Protein AF-A0A2E3YNC5-F1 (afdb_monomer)

Foldseek 3Di:
DQPQAQPVDPQSGNDPPDDRDPDPVDDDPDPRDDDDPPPDDPCPVVVVVVVVVVVCVVCVVVPPPDPDDPDPDDDDDDDPVVVVVVVVVVVD

Sequence (92 aa):
MCLMYDVSEPNSCKEEDALEVTEKERANFCDYFKPNPKAYTPGFVESQDKALSELTALFSNSSETNKENVSLDESSDTPENDVLSRAEDLFK

Secondary structure (DSSP, 8-state):
-BTTB-TTSTTSB--TTPPP---TTSPP--TTB---TT-PPTTHHHHHHHHHHHHHHHHGGGSTT----------S---HHHHHHHHHHTT-

pLDDT: mean 78.28, std 16.42, range [34.12, 96.12]

Solvent-accessible surface area (backbone atoms only — not comparable to full-atom values): 6308 Å² total; per-residue (Å²): 77,56,74,48,60,36,85,90,36,96,81,35,40,72,52,94,82,64,76,82,86,84,60,83,90,54,88,76,90,55,88,57,57,42,84,54,92,78,68,74,61,89,63,52,66,60,53,48,54,49,52,51,53,53,51,45,68,71,52,60,76,72,60,82,81,69,93,70,84,85,69,95,74,94,75,87,89,79,76,65,68,59,60,54,55,59,54,57,63,73,78,109

Radius of gyration: 23.62 Å; Cα contacts (8 Å, |Δi|>4): 26; chains: 1; bounding box: 38×55×47 Å

Structure (mmCIF, N/CA/C/O backbone):
data_AF-A0A2E3YNC5-F1
#
_entry.id   AF-A0A2E3YNC5-F1
#
loop_
_atom_site.group_PDB
_atom_site.id
_atom_site.type_symbol
_atom_site.label_atom_id
_atom_site.label_alt_id
_atom_site.label_comp_id
_atom_site.label_asym_id
_atom_site.label_entity_id
_atom_site.label_seq_id
_atom_site.pdbx_PDB_ins_code
_atom_site.Cartn_x
_atom_site.Cartn_y
_atom_site.Cartn_z
_atom_site.occupancy
_atom_site.B_iso_or_equiv
_atom_site.auth_seq_id
_atom_site.auth_comp_id
_atom_site.auth_asym_id
_atom_site.auth_atom_id
_atom_site.pdbx_PDB_model_num
ATOM 1 N N . MET A 1 1 ? -2.893 -6.488 -4.818 1.00 79.19 1 MET A N 1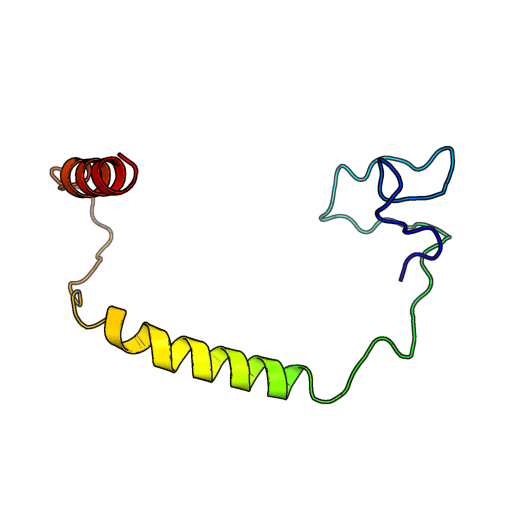
ATOM 2 C CA . MET A 1 1 ? -1.740 -5.576 -4.737 1.00 79.19 1 MET A CA 1
ATOM 3 C C . MET A 1 1 ? -1.036 -5.573 -6.086 1.00 79.19 1 MET A C 1
ATOM 5 O O . MET A 1 1 ? -1.035 -6.606 -6.748 1.00 79.19 1 MET A O 1
ATOM 9 N N . CYS A 1 2 ? -0.515 -4.427 -6.526 1.00 86.44 2 CYS A N 1
ATOM 10 C CA . CYS A 1 2 ? 0.238 -4.341 -7.780 1.00 86.44 2 CYS A CA 1
ATOM 11 C C . CYS A 1 2 ? 1.580 -5.077 -7.633 1.00 86.44 2 CYS A C 1
ATOM 13 O O . CYS A 1 2 ? 2.277 -4.870 -6.642 1.00 86.44 2 CYS A O 1
ATOM 15 N N . LEU A 1 3 ? 1.917 -5.953 -8.584 1.00 89.00 3 LEU A N 1
ATOM 16 C CA . LEU A 1 3 ? 3.169 -6.724 -8.561 1.00 89.00 3 LEU A CA 1
ATOM 17 C C . LEU A 1 3 ? 4.411 -5.870 -8.833 1.00 89.00 3 LEU A C 1
ATOM 19 O O . LEU A 1 3 ? 5.488 -6.197 -8.346 1.00 89.00 3 LEU A O 1
ATOM 23 N N . MET A 1 4 ? 4.248 -4.801 -9.611 1.00 91.75 4 MET A N 1
ATOM 24 C CA . MET A 1 4 ? 5.336 -3.921 -10.043 1.00 91.75 4 MET A CA 1
ATOM 25 C C . MET A 1 4 ? 5.527 -2.717 -9.113 1.00 91.75 4 MET A C 1
ATOM 27 O O . MET A 1 4 ? 6.362 -1.865 -9.392 1.00 91.75 4 MET A O 1
ATOM 31 N N . TYR A 1 5 ? 4.765 -2.637 -8.017 1.00 89.88 5 TYR A N 1
ATOM 32 C CA . TYR A 1 5 ? 4.858 -1.535 -7.064 1.00 89.88 5 TYR A CA 1
ATOM 33 C C . TYR A 1 5 ? 6.173 -1.589 -6.280 1.00 89.88 5 TYR A C 1
ATOM 35 O O . TYR A 1 5 ? 6.448 -2.575 -5.592 1.00 89.88 5 TYR A O 1
ATOM 43 N N . ASP A 1 6 ? 6.956 -0.517 -6.351 1.00 91.81 6 ASP A N 1
ATOM 44 C CA . ASP A 1 6 ? 8.170 -0.327 -5.555 1.00 91.81 6 ASP A CA 1
ATOM 45 C C . ASP A 1 6 ? 8.366 1.158 -5.254 1.00 91.81 6 ASP A C 1
ATOM 47 O O . ASP A 1 6 ? 8.564 1.951 -6.166 1.00 91.81 6 ASP A O 1
ATOM 51 N N . VAL A 1 7 ? 8.343 1.524 -3.971 1.00 91.31 7 VAL A N 1
ATOM 52 C CA . VAL A 1 7 ? 8.502 2.909 -3.487 1.00 91.31 7 VAL A CA 1
ATOM 53 C C . VAL A 1 7 ? 9.866 3.529 -3.800 1.00 91.31 7 VAL A C 1
ATOM 55 O O . VAL A 1 7 ? 10.031 4.737 -3.659 1.00 91.31 7 VAL A O 1
ATOM 58 N N . SER A 1 8 ? 10.848 2.713 -4.183 1.00 93.44 8 SER A N 1
ATOM 59 C CA . SER A 1 8 ? 12.193 3.165 -4.545 1.00 93.44 8 SER A CA 1
ATOM 60 C C . SER A 1 8 ? 12.250 3.741 -5.964 1.00 93.44 8 SER A C 1
ATOM 62 O O . SER A 1 8 ? 13.203 4.444 -6.290 1.00 93.44 8 SER A O 1
ATOM 64 N N . GLU A 1 9 ? 11.249 3.448 -6.801 1.00 91.06 9 GLU A N 1
ATOM 65 C CA . GLU A 1 9 ? 11.154 3.947 -8.175 1.00 91.06 9 GLU A CA 1
ATOM 66 C C . GLU A 1 9 ? 10.469 5.326 -8.222 1.00 91.06 9 GLU A C 1
ATOM 68 O O . GLU A 1 9 ? 9.529 5.560 -7.455 1.00 91.06 9 GLU A O 1
ATOM 73 N N . PRO A 1 10 ? 10.841 6.228 -9.157 1.00 85.25 10 PRO A N 1
ATOM 74 C CA . PRO A 1 10 ? 10.278 7.582 -9.239 1.00 85.25 10 PRO A CA 1
ATOM 75 C C . PRO A 1 10 ? 8.743 7.630 -9.305 1.00 85.25 10 PRO A C 1
ATOM 77 O O . PRO A 1 10 ? 8.122 8.459 -8.646 1.00 85.25 10 PRO A O 1
ATOM 80 N N . ASN A 1 11 ? 8.131 6.697 -10.043 1.00 84.62 11 ASN A N 1
ATOM 81 C CA . ASN A 1 11 ? 6.674 6.594 -10.204 1.00 84.62 11 ASN A CA 1
ATOM 82 C C . ASN A 1 11 ? 6.050 5.515 -9.307 1.00 84.62 11 ASN A C 1
ATOM 84 O O . ASN A 1 11 ? 4.909 5.103 -9.514 1.00 84.62 11 ASN A O 1
ATOM 88 N N . SER A 1 12 ? 6.808 5.012 -8.330 1.00 88.81 12 SER A N 1
ATOM 89 C CA . SER A 1 12 ? 6.430 3.866 -7.501 1.00 88.81 12 SER A CA 1
ATOM 90 C C . SER A 1 12 ? 6.066 2.600 -8.302 1.00 88.81 12 SER A C 1
ATOM 92 O O . SER A 1 12 ? 5.310 1.750 -7.826 1.00 88.81 12 SER A O 1
ATOM 94 N N . CYS A 1 13 ? 6.579 2.476 -9.530 1.00 90.56 13 CYS A N 1
ATOM 95 C CA . CYS A 1 13 ? 6.321 1.371 -10.448 1.00 90.56 13 CYS A CA 1
ATOM 96 C C . CYS A 1 13 ? 7.606 0.989 -11.190 1.00 90.56 13 CYS A C 1
ATOM 98 O O . CYS A 1 13 ? 8.304 1.863 -11.695 1.00 90.56 13 CYS A O 1
ATOM 100 N N . LYS A 1 14 ? 7.888 -0.314 -11.274 1.00 92.69 14 LYS A N 1
ATOM 101 C CA . LYS A 1 14 ? 9.046 -0.899 -11.978 1.00 92.69 14 LYS A CA 1
ATOM 102 C C . LYS A 1 14 ? 8.845 -1.110 -13.479 1.00 92.69 14 LYS A C 1
ATOM 104 O O . LYS A 1 14 ? 9.731 -1.633 -14.146 1.00 92.69 14 LYS A O 1
ATOM 109 N N . GLU A 1 15 ? 7.661 -0.814 -13.993 1.00 89.81 15 GLU A N 1
ATOM 110 C CA . GLU A 1 15 ? 7.376 -0.889 -15.425 1.00 89.81 15 GLU A CA 1
ATOM 111 C C . GLU A 1 15 ? 8.047 0.295 -16.143 1.00 89.81 15 GLU A C 1
ATOM 113 O O . GLU A 1 15 ? 7.900 1.438 -15.714 1.00 89.81 15 GLU A O 1
ATOM 118 N N . GLU A 1 16 ? 8.815 0.015 -17.203 1.00 87.81 16 GLU A N 1
ATOM 119 C CA . GLU A 1 16 ? 9.673 1.010 -17.872 1.00 87.81 16 GLU A CA 1
ATOM 120 C C . GLU A 1 16 ? 8.875 2.174 -18.479 1.00 87.81 16 GLU A C 1
ATOM 122 O O . GLU A 1 16 ? 9.327 3.319 -18.461 1.00 87.81 16 GLU A O 1
ATOM 127 N N . ASP A 1 17 ? 7.679 1.889 -18.987 1.00 87.25 17 ASP A N 1
ATOM 128 C CA . ASP A 1 17 ? 6.748 2.823 -19.615 1.00 87.25 17 ASP A CA 1
ATOM 129 C C . ASP A 1 17 ? 5.450 2.989 -18.806 1.00 87.25 17 ASP A C 1
ATOM 131 O O . ASP A 1 17 ? 4.387 3.279 -19.360 1.00 87.25 17 ASP A O 1
ATOM 135 N N . ALA A 1 18 ? 5.539 2.848 -17.476 1.00 87.00 18 ALA A N 1
ATOM 136 C CA . ALA A 1 18 ? 4.405 3.041 -16.580 1.00 87.00 18 ALA A CA 1
ATOM 137 C C . ALA A 1 18 ? 3.771 4.425 -16.785 1.00 87.00 18 ALA A C 1
ATOM 139 O O . ALA A 1 18 ? 4.401 5.462 -16.555 1.00 87.00 18 ALA A O 1
ATOM 140 N N . LEU A 1 19 ? 2.494 4.439 -17.169 1.00 83.19 19 LEU A N 1
ATOM 141 C CA . LEU A 1 19 ? 1.725 5.674 -17.264 1.00 83.19 19 LEU A CA 1
ATOM 142 C C . LEU A 1 19 ? 1.559 6.303 -15.878 1.00 83.19 19 LEU A C 1
ATOM 144 O O . LEU A 1 19 ? 1.243 5.628 -14.896 1.00 83.19 19 LEU A O 1
ATOM 148 N N . GLU A 1 20 ? 1.724 7.621 -15.810 1.00 83.50 20 GLU A N 1
ATOM 149 C CA . GLU A 1 20 ? 1.469 8.370 -14.587 1.00 83.50 20 GLU A CA 1
ATOM 150 C C . GLU A 1 20 ? -0.029 8.358 -14.243 1.00 83.50 20 GLU A C 1
ATOM 152 O O . GLU A 1 20 ? -0.891 8.642 -15.080 1.00 83.50 20 GLU A O 1
ATOM 157 N N . VAL A 1 21 ? -0.350 8.053 -12.983 1.00 82.19 21 VAL A N 1
ATOM 158 C CA . VAL A 1 21 ? -1.731 8.065 -12.487 1.00 82.19 21 VAL A CA 1
ATOM 159 C C . VAL A 1 21 ? -2.127 9.492 -12.111 1.00 82.19 21 VAL A C 1
ATOM 161 O O . VAL A 1 21 ? -1.944 9.928 -10.974 1.00 82.19 21 VAL A O 1
ATOM 164 N N . THR A 1 22 ? -2.712 10.214 -13.062 1.00 86.38 22 THR A N 1
ATOM 165 C CA . THR A 1 22 ? -3.234 11.575 -12.849 1.00 86.38 22 THR A CA 1
ATOM 166 C C . THR A 1 22 ? -4.612 11.587 -12.181 1.00 86.38 22 THR A C 1
ATOM 168 O O . THR A 1 22 ? -4.956 12.517 -11.459 1.00 86.38 22 THR A O 1
ATOM 171 N N . GLU A 1 23 ? -5.401 10.533 -12.387 1.00 87.62 23 GLU A N 1
ATOM 172 C CA . GLU A 1 23 ? -6.836 10.499 -12.088 1.00 87.62 23 GLU A CA 1
ATOM 173 C C . GLU A 1 23 ? -7.151 9.368 -11.110 1.00 87.62 23 GLU A C 1
ATOM 175 O O . GLU A 1 23 ? -7.517 8.259 -11.498 1.00 87.62 23 GLU A O 1
ATOM 180 N N . LYS A 1 24 ? -6.970 9.653 -9.816 1.00 83.56 24 LYS A N 1
ATOM 181 C CA . LYS A 1 24 ? -7.003 8.654 -8.731 1.00 83.56 24 LYS A CA 1
ATOM 182 C C . LYS A 1 24 ? -8.397 8.111 -8.410 1.00 83.56 24 LYS A C 1
ATOM 184 O O . LYS A 1 24 ? -8.504 7.022 -7.858 1.00 83.56 24 LYS A O 1
ATOM 189 N N . GLU A 1 25 ? -9.444 8.844 -8.783 1.00 88.56 25 GLU A N 1
ATOM 190 C CA . GLU A 1 25 ? -10.842 8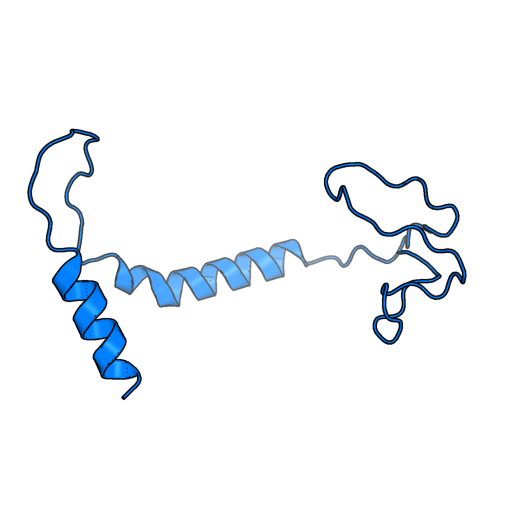.440 -8.578 1.00 88.56 25 GLU A CA 1
ATOM 191 C C . GLU A 1 25 ? -11.312 7.399 -9.606 1.00 88.56 25 GLU A C 1
ATOM 193 O O . GLU A 1 25 ? -12.322 6.721 -9.409 1.00 88.56 25 GLU A O 1
ATOM 198 N N . ARG A 1 26 ? -10.589 7.255 -10.726 1.00 82.56 26 ARG A N 1
ATOM 199 C CA . ARG A 1 26 ? -10.908 6.271 -11.763 1.00 82.56 26 ARG A CA 1
ATOM 200 C C . ARG A 1 26 ? -10.109 4.993 -11.553 1.00 82.56 26 ARG A C 1
ATOM 202 O O . ARG A 1 26 ? -8.914 5.013 -11.275 1.00 82.56 26 ARG A O 1
ATOM 209 N N . ALA A 1 27 ? -10.784 3.858 -11.730 1.00 79.25 27 ALA A N 1
ATOM 210 C CA . ALA A 1 27 ? -10.129 2.559 -11.693 1.00 79.25 27 ALA A CA 1
ATOM 211 C C . ALA A 1 27 ? -9.144 2.430 -12.866 1.00 79.25 27 ALA A C 1
ATOM 213 O O . ALA A 1 27 ? -9.532 2.558 -14.027 1.00 79.25 27 ALA A O 1
ATOM 214 N N . ASN A 1 28 ? -7.881 2.138 -12.557 1.00 73.44 28 ASN A N 1
ATOM 215 C CA . ASN A 1 28 ? -6.870 1.801 -13.555 1.00 73.44 28 ASN A CA 1
ATOM 216 C C . ASN A 1 28 ? -6.897 0.289 -13.817 1.00 73.44 28 ASN A C 1
ATOM 218 O O . ASN A 1 28 ? -6.729 -0.505 -12.889 1.00 73.44 28 ASN A O 1
ATOM 222 N N . PHE A 1 29 ? -7.081 -0.122 -15.074 1.00 76.88 29 PHE A N 1
ATOM 223 C CA . PHE A 1 29 ? -7.045 -1.531 -15.491 1.00 76.88 29 PHE A CA 1
ATOM 224 C C . PHE A 1 29 ? -5.612 -1.982 -15.793 1.00 76.88 29 PHE A C 1
ATOM 226 O O . PHE A 1 29 ? -5.287 -2.366 -16.909 1.00 76.88 29 PHE A O 1
ATOM 233 N N . CYS A 1 30 ? -4.734 -1.888 -14.797 1.00 83.56 30 CYS A N 1
ATOM 234 C CA . CYS A 1 30 ? -3.361 -2.365 -14.921 1.00 83.56 30 CYS A CA 1
ATOM 235 C C . CYS A 1 30 ? -3.326 -3.904 -14.889 1.00 83.56 30 CYS A C 1
ATOM 237 O O . CYS A 1 30 ? -3.765 -4.510 -13.907 1.00 83.56 30 CYS A O 1
ATOM 239 N N . ASP A 1 31 ? -2.739 -4.531 -15.910 1.00 86.50 31 ASP A N 1
ATOM 240 C CA . ASP A 1 31 ? -2.621 -5.996 -16.022 1.00 86.50 31 ASP A CA 1
ATOM 241 C C . ASP A 1 31 ? -1.768 -6.624 -14.905 1.00 86.50 31 ASP A C 1
ATOM 243 O O . ASP A 1 31 ? -1.910 -7.803 -14.563 1.00 86.50 31 ASP A O 1
ATOM 24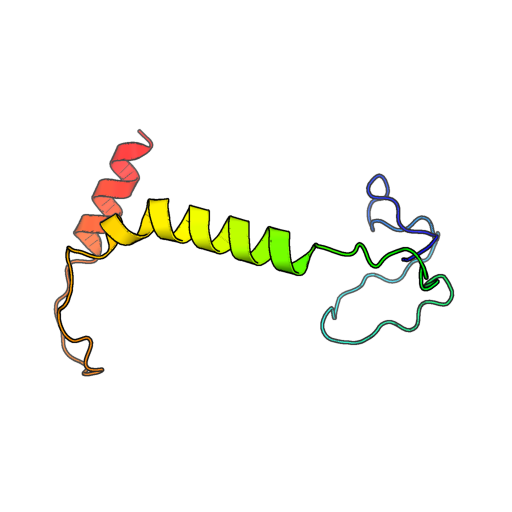7 N N . TYR A 1 32 ? -0.900 -5.828 -14.277 1.00 87.38 32 TYR A N 1
ATOM 248 C CA . TYR A 1 32 ? -0.063 -6.254 -13.156 1.00 87.38 32 TYR A CA 1
ATOM 249 C C . TYR A 1 32 ? -0.780 -6.201 -11.800 1.00 87.38 32 TYR A C 1
ATOM 251 O O . TYR A 1 32 ? -0.211 -6.620 -10.780 1.00 87.38 32 TYR A O 1
ATOM 259 N N . PHE A 1 33 ? -2.023 -5.715 -11.745 1.00 87.62 33 PHE A N 1
ATOM 260 C CA . PHE A 1 33 ? -2.812 -5.767 -10.523 1.00 87.62 33 PHE A CA 1
ATOM 261 C C . PHE A 1 33 ? -3.261 -7.203 -10.237 1.00 87.62 33 PHE A C 1
ATOM 263 O O . PHE A 1 33 ? -4.109 -7.766 -10.927 1.00 87.62 33 PHE A O 1
ATOM 270 N N . LYS A 1 34 ? -2.735 -7.798 -9.158 1.00 87.12 34 LYS A N 1
ATOM 271 C CA . LYS A 1 34 ? -3.167 -9.124 -8.696 1.00 87.12 34 LYS A CA 1
ATOM 272 C C . LYS A 1 34 ? -3.800 -9.042 -7.310 1.00 87.12 34 LYS A C 1
ATOM 274 O O . LYS A 1 34 ? -3.110 -8.680 -6.350 1.00 87.12 34 LYS A O 1
ATOM 279 N N . PRO A 1 35 ? -5.098 -9.361 -7.149 1.00 86.00 35 PRO A N 1
ATOM 280 C CA . PRO A 1 35 ? -5.725 -9.432 -5.834 1.00 86.00 35 PRO A CA 1
ATOM 281 C C . PRO A 1 35 ? -4.936 -10.373 -4.923 1.00 86.00 35 PRO A C 1
ATOM 283 O O . PRO A 1 35 ? -4.588 -11.483 -5.321 1.00 86.00 35 PRO A O 1
ATOM 286 N N . ASN A 1 36 ? -4.631 -9.927 -3.705 1.00 85.50 36 ASN A N 1
ATOM 287 C CA . ASN A 1 36 ? -4.013 -10.797 -2.714 1.00 85.50 36 ASN A CA 1
ATOM 288 C C . ASN A 1 36 ? -5.140 -11.387 -1.851 1.00 85.50 36 ASN A C 1
ATOM 290 O O . ASN A 1 36 ? -5.738 -10.640 -1.076 1.00 85.50 36 ASN A O 1
ATOM 294 N N . PRO A 1 37 ? -5.434 -12.698 -1.947 1.00 85.62 37 PRO A N 1
ATOM 295 C CA . PRO A 1 37 ? -6.522 -13.315 -1.188 1.00 85.62 37 PRO A CA 1
ATOM 296 C C . PRO A 1 37 ? -6.265 -13.323 0.326 1.00 85.62 37 PRO A C 1
ATOM 298 O O . PRO A 1 37 ? -7.190 -13.520 1.104 1.00 85.62 37 PRO A O 1
ATOM 301 N N . LYS A 1 38 ? -5.018 -13.092 0.753 1.00 87.19 38 LYS A N 1
ATOM 302 C CA . LYS A 1 38 ? -4.609 -12.993 2.159 1.00 87.19 38 LYS A CA 1
ATOM 303 C C . LYS A 1 38 ? -4.448 -11.543 2.632 1.00 87.19 38 LYS A C 1
ATOM 305 O O . LYS A 1 38 ? -3.877 -11.322 3.691 1.00 87.19 38 LYS A O 1
ATOM 310 N N . ALA A 1 39 ? -4.890 -10.556 1.846 1.00 84.75 39 ALA A N 1
ATOM 311 C CA . ALA A 1 39 ? -4.805 -9.149 2.242 1.00 84.75 39 ALA A CA 1
ATOM 312 C C . ALA A 1 39 ? -5.740 -8.805 3.408 1.00 84.75 39 ALA A C 1
ATOM 314 O O . ALA A 1 39 ? -5.455 -7.883 4.162 1.00 84.75 39 ALA A O 1
ATOM 315 N N . TYR A 1 40 ? -6.850 -9.534 3.550 1.00 86.00 40 TYR A N 1
ATOM 316 C CA . TYR A 1 40 ? -7.762 -9.342 4.667 1.00 86.00 40 TYR A CA 1
ATOM 317 C C . TYR A 1 40 ? -7.178 -9.947 5.945 1.00 86.00 40 TYR A C 1
ATOM 319 O O . TYR A 1 40 ? -6.963 -11.159 6.025 1.00 86.00 40 TYR A O 1
ATOM 327 N N . THR A 1 41 ? -6.958 -9.103 6.949 1.00 84.75 41 THR A N 1
ATOM 328 C CA . THR A 1 41 ? -6.615 -9.516 8.308 1.00 84.75 41 THR A CA 1
ATOM 329 C C .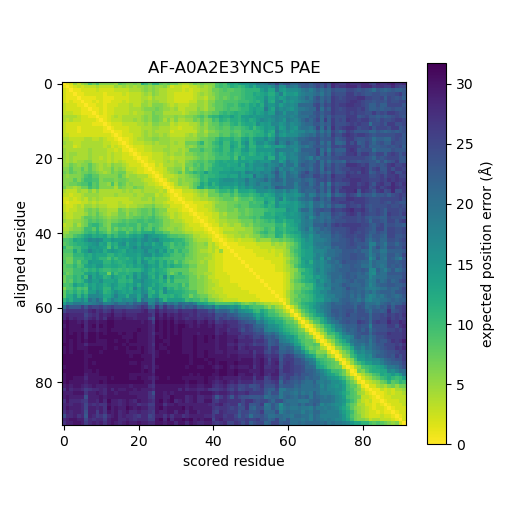 THR A 1 41 ? -7.857 -9.416 9.200 1.00 84.75 41 THR A C 1
ATOM 331 O O . THR A 1 41 ? -8.461 -8.343 9.302 1.00 84.75 41 THR A O 1
ATOM 334 N N . PRO A 1 42 ? -8.279 -10.513 9.856 1.00 85.69 42 PRO A N 1
ATOM 335 C CA . PRO A 1 42 ? -9.362 -10.438 10.831 1.00 85.69 42 PRO A CA 1
ATOM 336 C C . PRO A 1 42 ? -8.956 -9.532 12.005 1.00 85.69 42 PRO A C 1
ATOM 338 O O . PRO A 1 42 ? -7.772 -9.416 12.321 1.00 85.69 42 PRO A O 1
ATOM 341 N N . GLY A 1 43 ? -9.931 -8.878 12.639 1.00 87.75 43 GLY A N 1
ATOM 342 C CA . GLY A 1 43 ? -9.694 -7.980 13.779 1.00 87.75 43 GLY A CA 1
ATOM 343 C C . GLY A 1 43 ? -9.269 -6.551 13.411 1.00 87.75 43 GLY A C 1
ATOM 344 O O . GLY A 1 43 ? -9.117 -5.720 14.302 1.00 87.75 43 GLY A O 1
ATOM 345 N N . PHE A 1 44 ? -9.127 -6.216 12.120 1.00 88.31 44 PHE A N 1
ATOM 346 C CA . PHE A 1 44 ? -8.854 -4.833 11.698 1.00 88.31 44 PHE A CA 1
ATOM 347 C C . PHE A 1 44 ? -9.924 -3.856 12.211 1.00 88.31 44 PHE A C 1
ATOM 349 O O . PHE A 1 44 ? -9.581 -2.821 12.775 1.00 88.31 44 PHE A O 1
ATOM 356 N N . VAL A 1 45 ? -11.206 -4.218 12.089 1.0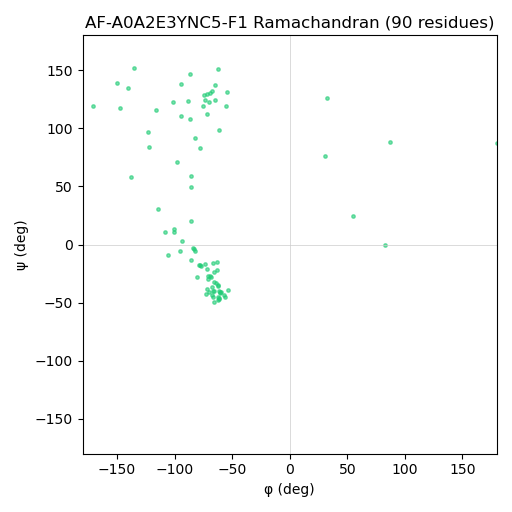0 87.38 45 VAL A N 1
ATOM 357 C CA . VAL A 1 45 ? -12.331 -3.393 12.567 1.00 87.38 45 VAL A CA 1
ATOM 358 C C . VAL A 1 45 ? -12.263 -3.197 14.083 1.00 87.38 45 VAL A C 1
ATOM 360 O O . VAL A 1 45 ? -12.327 -2.074 14.557 1.00 87.38 45 VAL A O 1
ATOM 363 N N . GLU A 1 46 ? -12.003 -4.259 14.846 1.00 92.62 46 GLU A N 1
ATOM 364 C CA . GLU A 1 46 ? -11.850 -4.175 16.307 1.00 92.62 46 GLU A CA 1
ATOM 365 C C . GLU A 1 46 ? -10.669 -3.273 16.706 1.00 92.62 46 GLU A C 1
ATOM 367 O O . GLU A 1 46 ? -10.763 -2.484 17.646 1.00 92.62 46 GLU A O 1
ATOM 372 N N . SER A 1 47 ? -9.551 -3.354 15.972 1.00 91.25 47 SER A N 1
ATOM 373 C CA . SER A 1 47 ? -8.391 -2.484 16.192 1.00 91.25 47 SER A CA 1
ATOM 374 C C . SER A 1 47 ? -8.680 -1.022 15.844 1.00 91.25 47 SER A C 1
ATOM 376 O O . SER A 1 47 ? -8.217 -0.126 16.550 1.00 91.25 47 SER A O 1
ATOM 378 N N . GLN A 1 48 ? -9.480 -0.783 14.801 1.00 93.25 48 GLN A N 1
ATOM 379 C CA . GLN A 1 48 ? -9.940 0.541 14.402 1.00 93.25 48 GLN A CA 1
ATOM 380 C C . GLN A 1 48 ? -10.860 1.137 15.471 1.00 93.25 48 GLN A C 1
ATOM 382 O O . GLN A 1 48 ? -10.620 2.259 15.911 1.00 93.25 48 GLN A O 1
ATOM 387 N N . ASP A 1 49 ? -11.857 0.383 15.933 1.00 94.88 49 ASP A N 1
ATOM 388 C CA . ASP A 1 49 ? -12.801 0.821 16.965 1.00 94.88 49 ASP A CA 1
ATOM 389 C C . ASP A 1 49 ? -12.077 1.159 18.273 1.00 94.88 49 ASP A C 1
ATOM 391 O O . ASP A 1 49 ? -12.351 2.183 18.905 1.00 94.88 49 ASP A O 1
ATOM 395 N N . LYS A 1 50 ? -11.088 0.341 18.652 1.00 96.12 50 LYS A N 1
ATOM 396 C CA . LYS A 1 50 ? -10.238 0.606 19.815 1.00 96.12 50 LYS A CA 1
ATOM 397 C C . LYS A 1 50 ? -9.431 1.896 19.649 1.00 96.12 50 LYS A C 1
ATOM 399 O O . LYS A 1 50 ? -9.436 2.726 20.555 1.00 96.12 50 LYS A O 1
ATOM 404 N N . ALA A 1 51 ? -8.775 2.082 18.503 1.00 95.69 51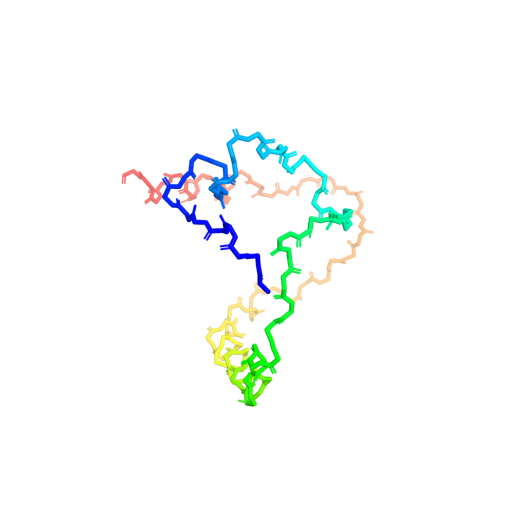 ALA A N 1
ATOM 405 C CA . ALA A 1 51 ? -8.003 3.292 18.224 1.00 95.69 51 ALA A CA 1
ATOM 406 C C . ALA A 1 51 ? -8.888 4.548 18.248 1.00 95.69 51 ALA A C 1
ATOM 408 O O . ALA A 1 51 ? -8.507 5.560 18.833 1.00 95.69 51 ALA A O 1
ATOM 409 N N . LEU A 1 52 ? -10.095 4.473 17.677 1.00 95.38 52 LEU A N 1
ATOM 410 C CA . LEU A 1 52 ? -11.071 5.560 17.732 1.00 95.38 52 LEU A CA 1
ATOM 411 C C . LEU A 1 52 ? -11.477 5.872 19.175 1.00 95.38 52 LEU A C 1
ATOM 413 O O . LEU A 1 52 ? -11.436 7.034 19.569 1.00 95.38 52 LEU A O 1
ATOM 417 N N . SER A 1 53 ? -11.789 4.857 19.985 1.00 96.00 53 SER A N 1
ATOM 418 C CA . SER A 1 53 ? -12.127 5.045 21.401 1.00 96.00 53 SER A CA 1
ATOM 419 C C . SER A 1 53 ? -10.995 5.707 22.195 1.00 96.00 53 SER A C 1
ATOM 421 O O . SER A 1 53 ? -11.265 6.557 23.044 1.00 96.00 53 SER A O 1
ATOM 423 N N . GLU A 1 54 ? -9.743 5.319 21.953 1.00 95.81 54 GLU A N 1
ATOM 424 C CA . GLU A 1 54 ? -8.572 5.901 22.620 1.00 95.81 54 GLU A CA 1
ATOM 425 C C . GLU A 1 54 ? -8.376 7.369 22.221 1.00 95.81 54 GLU A C 1
ATOM 427 O O . GLU A 1 54 ? -8.194 8.224 23.088 1.00 95.81 54 GLU A O 1
ATOM 432 N N . LEU A 1 55 ? -8.491 7.687 20.928 1.00 95.06 55 LEU A N 1
ATOM 433 C CA . LEU A 1 55 ? -8.429 9.065 20.439 1.00 95.06 55 LEU A CA 1
ATOM 434 C C . LEU A 1 55 ? -9.562 9.908 21.032 1.00 95.06 55 LEU A C 1
ATOM 436 O O . LEU A 1 55 ? -9.317 10.995 21.554 1.00 95.06 55 LEU A O 1
ATOM 440 N N . THR A 1 56 ? -10.794 9.401 21.032 1.00 95.25 56 THR A N 1
ATOM 441 C CA . THR A 1 56 ? -11.926 10.087 21.659 1.00 95.25 56 THR A CA 1
ATOM 442 C C . THR A 1 56 ? -11.646 10.369 23.134 1.00 95.25 56 THR A C 1
ATOM 444 O O . THR A 1 56 ? -11.887 11.489 23.575 1.00 95.25 56 THR A O 1
ATOM 447 N N . ALA A 1 57 ? -11.080 9.431 23.896 1.00 94.25 57 ALA A N 1
ATOM 448 C CA . ALA A 1 57 ? -10.749 9.661 25.304 1.00 94.25 57 ALA A CA 1
ATOM 449 C C . ALA A 1 57 ? -9.708 10.781 25.510 1.00 94.25 57 ALA A C 1
ATOM 451 O O . ALA A 1 57 ? -9.813 11.543 26.470 1.00 94.25 57 ALA A O 1
ATOM 452 N N . LEU A 1 58 ? -8.736 10.913 24.603 1.00 93.38 58 LEU A N 1
ATOM 453 C CA . LEU A 1 58 ? -7.722 11.971 24.657 1.00 93.38 58 LEU A CA 1
ATOM 454 C C . LEU A 1 58 ? -8.291 13.352 24.306 1.00 93.38 58 LEU A C 1
ATOM 456 O O . LEU A 1 58 ? -7.910 14.344 24.925 1.00 93.38 58 LEU A O 1
ATOM 460 N N . PHE A 1 59 ? -9.209 13.416 23.338 1.00 92.88 59 PHE A N 1
ATOM 461 C CA . PHE A 1 59 ? -9.676 14.680 22.754 1.00 92.88 59 PHE A CA 1
ATOM 462 C C . PHE A 1 59 ? -11.083 15.117 23.200 1.00 92.88 59 PHE A C 1
ATOM 464 O O . PHE A 1 59 ? -11.475 16.255 22.948 1.00 92.88 59 PHE A O 1
ATOM 471 N N . SER A 1 60 ? -11.845 14.282 23.916 1.00 78.75 60 SER A N 1
ATOM 472 C CA . SER A 1 60 ? -13.189 14.657 24.406 1.00 78.75 60 SER A CA 1
ATOM 473 C C . SER A 1 60 ? -13.163 15.775 25.450 1.00 78.75 60 SER A C 1
ATOM 475 O O . SER A 1 60 ? -14.130 16.520 25.570 1.00 78.75 60 SER A O 1
ATOM 477 N N . ASN A 1 61 ? -12.045 15.960 26.155 1.00 65.38 61 ASN A N 1
ATOM 478 C CA . ASN A 1 61 ? -11.885 17.059 27.112 1.00 65.38 61 ASN A CA 1
ATOM 479 C C . ASN A 1 61 ? -11.486 18.390 26.448 1.00 65.38 61 ASN A C 1
ATOM 481 O O . ASN A 1 61 ? -11.433 19.414 27.123 1.00 65.38 61 ASN A O 1
ATOM 485 N N . SER A 1 62 ? -11.221 18.402 25.138 1.00 60.38 62 SER A N 1
ATOM 486 C CA . SER A 1 62 ? -10.901 19.618 24.375 1.00 60.38 62 SER A CA 1
ATOM 487 C C . SER A 1 62 ? -12.155 20.359 23.885 1.00 60.38 62 SER A C 1
ATOM 489 O O . SER A 1 62 ? -12.062 21.504 23.455 1.00 60.38 62 SER A O 1
ATOM 491 N N . SER A 1 63 ? -13.328 19.715 23.947 1.00 57.00 63 SER A N 1
ATOM 492 C CA . SER A 1 63 ? -14.608 20.231 23.435 1.00 57.00 63 SER A CA 1
ATOM 493 C C . SER A 1 63 ? -15.477 20.927 24.496 1.00 57.00 63 SER A C 1
ATOM 495 O O . SER A 1 63 ? -16.518 21.489 24.154 1.00 57.00 63 SER A O 1
ATOM 497 N N . GLU A 1 64 ? -15.093 20.920 25.773 1.00 53.97 64 GLU A N 1
ATOM 498 C CA . GLU A 1 64 ? -15.897 21.508 26.862 1.00 53.97 64 GLU A CA 1
ATOM 499 C C . GLU A 1 64 ? -15.659 23.025 27.053 1.00 53.97 64 GLU A C 1
ATOM 501 O O . GL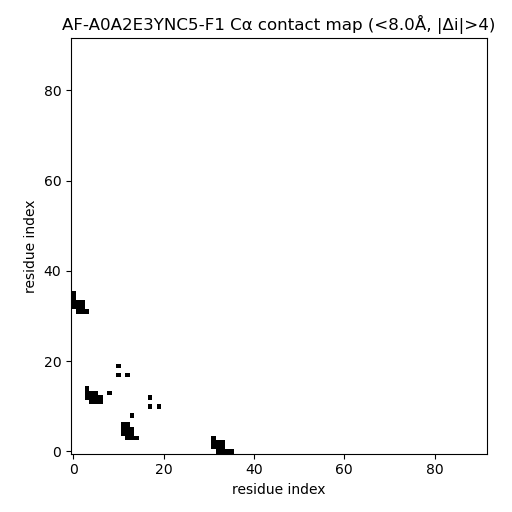U A 1 64 ? -16.015 23.597 28.079 1.00 53.97 64 GLU A O 1
ATOM 506 N N . THR A 1 65 ? -15.136 23.714 26.033 1.00 50.66 65 THR A N 1
ATOM 507 C CA . THR A 1 65 ? -15.136 25.187 25.935 1.00 50.66 65 THR A CA 1
ATOM 508 C C . THR A 1 65 ? -15.478 25.660 24.519 1.00 50.66 65 THR A C 1
ATOM 510 O O . THR A 1 65 ? -14.677 26.334 23.888 1.00 50.66 65 THR A O 1
ATOM 513 N N . ASN A 1 66 ? -16.644 25.273 23.987 1.00 55.00 66 ASN A N 1
ATOM 514 C CA . ASN A 1 66 ? -17.534 26.165 23.217 1.00 55.00 66 ASN A CA 1
ATOM 515 C C . ASN A 1 66 ? -18.786 25.402 22.749 1.00 55.00 66 ASN A C 1
ATOM 517 O O . ASN A 1 66 ? -18.835 24.847 21.654 1.00 55.00 66 ASN A O 1
ATOM 521 N N . LYS A 1 67 ? -19.822 25.371 23.593 1.00 48.94 67 LYS A N 1
ATOM 522 C CA . LYS A 1 67 ? -21.198 25.092 23.161 1.00 48.94 67 LYS A CA 1
ATOM 523 C C . LYS A 1 67 ? -21.920 26.427 22.993 1.00 48.94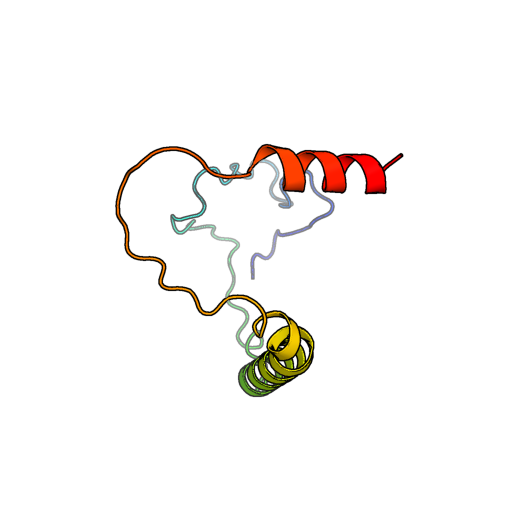 67 LYS A C 1
ATOM 525 O O . LYS A 1 67 ? -22.794 26.757 23.784 1.00 48.94 67 LYS A O 1
ATOM 530 N N . GLU A 1 68 ? -21.552 27.182 21.967 1.00 42.88 68 GLU A N 1
ATOM 531 C CA . GLU A 1 68 ? -22.395 28.254 21.443 1.00 42.88 68 GLU A CA 1
ATOM 532 C C . GLU A 1 68 ? -22.658 27.989 19.958 1.00 42.88 68 GLU A C 1
ATOM 534 O O . GLU A 1 68 ? -21.832 28.226 19.087 1.00 42.88 68 GLU A O 1
ATOM 539 N N . ASN A 1 69 ? -23.817 27.380 19.708 1.00 48.28 69 ASN A N 1
ATOM 540 C CA . ASN A 1 69 ? -24.763 27.724 18.648 1.00 48.28 69 ASN A CA 1
ATOM 541 C C . ASN A 1 69 ? -24.153 28.328 17.368 1.00 48.28 69 ASN A C 1
ATOM 543 O O . ASN A 1 69 ? -24.333 29.514 17.102 1.00 48.28 69 ASN A O 1
ATOM 547 N N . VAL A 1 70 ? -23.530 27.515 16.513 1.00 47.38 70 VAL A N 1
ATOM 548 C CA . VAL A 1 70 ? -23.249 27.951 15.137 1.00 47.38 70 VAL A CA 1
ATOM 549 C C . VAL A 1 70 ? -24.542 27.830 14.331 1.00 47.38 70 VAL A C 1
ATOM 551 O O . VAL A 1 70 ? -24.810 26.826 13.672 1.00 47.38 70 VAL A O 1
ATOM 554 N N . SER A 1 71 ? -25.384 28.856 14.451 1.00 41.94 71 SER A N 1
ATOM 555 C CA . SER A 1 71 ? -26.325 29.192 13.388 1.00 41.94 71 SER A CA 1
ATOM 556 C C . SER A 1 71 ? -25.520 29.797 12.246 1.00 41.94 71 SER A C 1
ATOM 558 O O . SER A 1 71 ? -24.704 30.689 12.461 1.00 41.94 71 SER A O 1
ATOM 560 N N . LEU A 1 72 ? -25.742 29.274 11.044 1.00 55.16 72 LEU A N 1
ATOM 561 C CA . LEU A 1 72 ? -25.369 29.940 9.806 1.00 55.16 72 LEU A CA 1
ATOM 562 C C . LEU A 1 72 ? -26.152 31.251 9.745 1.00 55.16 72 LEU A C 1
ATOM 564 O O . LEU A 1 72 ? -27.326 31.222 9.391 1.00 55.16 72 LEU A O 1
ATOM 568 N N . ASP A 1 73 ? -25.532 32.366 10.116 1.00 34.12 73 ASP A N 1
ATOM 569 C CA . ASP A 1 73 ? -25.997 33.672 9.670 1.00 34.12 73 ASP A CA 1
ATOM 570 C C . ASP A 1 73 ? -24.833 34.661 9.570 1.00 34.12 73 ASP A C 1
ATOM 572 O O . ASP A 1 73 ? -23.881 34.670 10.352 1.00 34.12 73 ASP A O 1
ATOM 576 N N . GLU A 1 74 ? -24.907 35.422 8.500 1.00 52.06 74 GLU A N 1
ATOM 577 C CA . GLU A 1 74 ? -23.909 36.288 7.918 1.00 52.06 74 GLU A CA 1
ATOM 578 C C . GLU A 1 74 ? -23.978 37.658 8.593 1.00 52.06 74 GLU A C 1
ATOM 580 O O . GLU A 1 74 ? -24.899 38.421 8.330 1.00 52.06 74 GLU A O 1
ATOM 585 N N . SER A 1 75 ? -22.998 38.012 9.430 1.00 41.97 75 SER A N 1
ATOM 586 C CA . SER A 1 75 ? -22.685 39.420 9.714 1.00 41.97 75 SER A CA 1
ATOM 587 C C . SER A 1 75 ? -21.397 39.576 10.523 1.00 41.97 75 SER A C 1
ATOM 589 O O . SER A 1 75 ? -21.311 39.091 11.645 1.00 41.97 75 SER A O 1
ATOM 591 N N . SER A 1 76 ? -20.443 40.285 9.913 1.00 50.66 76 SER A N 1
ATOM 592 C CA . SER A 1 76 ? -19.490 41.251 10.491 1.00 50.66 76 SER A CA 1
ATOM 593 C C . SER A 1 76 ? -18.966 41.058 11.926 1.00 50.66 76 SER A C 1
ATOM 595 O O . SER A 1 76 ? -19.724 41.129 12.887 1.00 50.66 76 SER A O 1
ATOM 597 N N . ASP A 1 77 ? -17.628 41.045 12.006 1.00 49.97 77 ASP A N 1
ATOM 598 C CA . ASP A 1 77 ? -16.746 41.209 13.175 1.00 49.97 77 ASP A CA 1
ATOM 599 C C . ASP A 1 77 ? -16.414 39.935 13.975 1.00 49.97 77 ASP A C 1
ATOM 601 O O . ASP A 1 77 ? -17.044 39.621 14.983 1.00 49.97 77 ASP A O 1
ATOM 605 N N . THR A 1 78 ? -15.345 39.226 13.576 1.00 44.44 78 THR A N 1
ATOM 606 C CA . THR A 1 78 ? -14.790 38.086 14.332 1.00 44.44 78 THR A CA 1
ATOM 607 C C . THR A 1 78 ? -13.251 38.099 14.456 1.00 44.44 78 THR A C 1
ATOM 609 O O . THR A 1 78 ? -12.542 38.653 13.612 1.00 44.44 78 THR A O 1
ATOM 612 N N . PRO A 1 79 ? -12.709 37.508 15.544 1.00 51.00 79 PRO A N 1
ATOM 613 C CA . PRO A 1 79 ? -11.343 37.689 16.052 1.00 51.00 79 PRO A CA 1
ATOM 614 C C . PRO A 1 79 ? -10.315 36.763 15.376 1.00 51.00 79 PRO A C 1
ATOM 616 O O . PRO A 1 79 ? -9.528 36.089 16.039 1.00 51.00 79 PRO A O 1
ATOM 619 N N . GLU A 1 80 ? -10.302 36.707 14.046 1.00 56.66 80 GLU A N 1
ATOM 620 C CA . GLU A 1 80 ? -9.419 35.791 13.303 1.00 56.66 80 GLU A CA 1
ATOM 621 C C . GLU A 1 80 ? -7.930 36.171 13.411 1.00 56.66 80 GLU A C 1
ATOM 623 O O . GLU A 1 80 ? -7.055 35.307 13.396 1.00 56.66 80 GLU A O 1
ATOM 628 N N . ASN A 1 81 ? -7.633 37.458 13.622 1.00 59.72 81 ASN A N 1
ATOM 629 C CA . ASN A 1 81 ? -6.259 37.946 13.771 1.00 59.72 81 ASN A CA 1
ATOM 630 C C . ASN A 1 81 ? -5.591 37.526 15.096 1.00 59.72 81 ASN A C 1
ATOM 632 O O . ASN A 1 81 ? -4.367 37.403 15.149 1.00 59.72 81 ASN A O 1
ATOM 636 N N . ASP A 1 82 ? -6.364 37.284 16.162 1.00 66.31 82 ASP A N 1
ATOM 637 C CA . ASP A 1 82 ? -5.800 36.930 17.476 1.00 66.31 82 ASP A CA 1
ATOM 638 C C . ASP A 1 82 ? -5.241 35.500 17.477 1.00 66.31 82 ASP A C 1
ATOM 640 O O . ASP A 1 82 ? -4.126 35.254 17.940 1.00 66.31 82 ASP A O 1
ATOM 644 N N . VAL A 1 83 ? -5.970 34.563 16.865 1.00 77.25 83 VAL A N 1
ATOM 645 C CA . VAL A 1 83 ? -5.550 33.158 16.764 1.00 77.25 83 VAL A CA 1
ATOM 646 C C . VAL A 1 83 ? -4.313 33.016 15.874 1.00 77.25 83 VAL A C 1
ATOM 648 O O . VAL A 1 83 ? -3.398 32.264 16.212 1.00 77.25 83 VAL A O 1
ATOM 651 N N . LEU A 1 84 ? -4.256 33.770 14.771 1.00 74.81 84 LEU A N 1
ATOM 652 C CA . LEU A 1 84 ? -3.134 33.726 13.832 1.00 74.81 84 LEU A CA 1
ATOM 653 C C . LEU A 1 84 ? -1.842 34.276 14.458 1.00 74.81 84 LEU A C 1
ATOM 655 O O . LEU A 1 84 ? -0.792 33.644 14.350 1.00 74.81 84 LEU A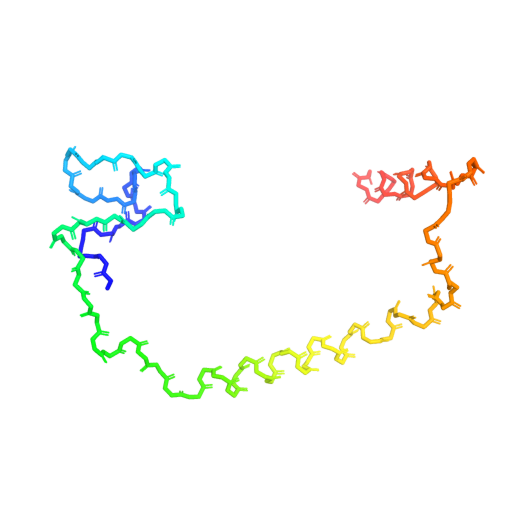 O 1
ATOM 659 N N . SER A 1 85 ? -1.927 35.392 15.192 1.00 75.44 85 SER A N 1
ATOM 660 C CA . SER A 1 85 ? -0.758 35.984 15.861 1.00 75.44 85 SER A CA 1
ATOM 661 C C . SER A 1 85 ? -0.186 35.088 16.968 1.00 75.44 85 SER A C 1
ATOM 663 O O . SER A 1 85 ? 1.028 34.909 17.063 1.00 75.44 85 SER A O 1
ATOM 665 N N . ARG A 1 86 ? -1.052 34.433 17.755 1.00 79.81 86 ARG A N 1
ATOM 666 C CA . ARG A 1 86 ? -0.637 33.466 18.783 1.00 79.81 86 ARG A CA 1
ATOM 667 C C . ARG A 1 86 ? 0.047 32.233 18.205 1.00 79.81 86 ARG A C 1
ATOM 669 O O . ARG A 1 86 ? 0.918 31.668 18.862 1.00 79.81 86 ARG A O 1
ATOM 676 N N . ALA A 1 87 ? -0.350 31.800 17.009 1.00 79.06 87 ALA A N 1
ATOM 677 C CA . ALA A 1 87 ? 0.286 30.675 16.337 1.00 79.06 87 ALA A CA 1
ATOM 678 C C . ALA A 1 87 ? 1.701 31.032 15.856 1.00 79.06 87 ALA A C 1
ATOM 680 O O . ALA A 1 87 ? 2.611 30.226 16.024 1.00 79.06 87 ALA A O 1
ATOM 681 N N . GLU A 1 88 ? 1.914 32.237 15.320 1.00 84.50 88 GLU A N 1
ATOM 682 C CA . GLU A 1 88 ? 3.232 32.689 14.849 1.00 84.50 88 GLU A CA 1
ATOM 683 C C . GLU A 1 88 ? 4.264 32.834 15.977 1.00 84.50 88 GLU A C 1
ATOM 685 O O . GLU A 1 88 ? 5.447 32.560 15.769 1.00 84.50 88 GLU A O 1
ATOM 690 N N . ASP A 1 89 ? 3.837 33.206 17.185 1.00 86.75 89 ASP A N 1
ATOM 691 C CA . ASP A 1 89 ? 4.733 33.348 18.339 1.00 86.75 89 ASP A CA 1
ATOM 692 C C . ASP A 1 89 ? 5.212 32.009 18.928 1.00 86.75 89 ASP A C 1
ATOM 694 O O . ASP A 1 89 ? 6.213 31.980 19.639 1.00 86.75 89 ASP A O 1
ATOM 698 N N . LEU A 1 90 ? 4.557 30.888 18.608 1.00 84.62 90 LEU A N 1
ATOM 699 C CA . LEU A 1 90 ? 4.994 29.548 19.029 1.00 84.62 90 LEU A CA 1
ATOM 700 C C . LEU A 1 90 ? 6.177 29.008 18.212 1.00 84.62 90 LEU A C 1
ATOM 702 O O . LEU A 1 90 ? 6.835 28.065 18.652 1.00 84.62 90 LEU A O 1
ATOM 706 N N . PHE A 1 91 ? 6.436 29.576 17.032 1.00 78.19 91 PHE A N 1
ATOM 707 C CA . PHE A 1 91 ? 7.475 29.118 16.103 1.00 78.19 91 PHE A CA 1
ATOM 708 C C . PHE A 1 91 ? 8.686 30.065 16.016 1.00 78.19 91 PHE A C 1
ATOM 710 O O . PHE A 1 91 ? 9.521 29.893 15.125 1.00 78.19 91 PHE A O 1
ATOM 717 N N . LYS A 1 92 ? 8.787 31.052 16.917 1.00 61.41 92 LYS A N 1
ATOM 718 C CA . LYS A 1 92 ? 9.953 31.942 17.060 1.00 61.41 92 LYS A CA 1
ATOM 719 C C . LYS A 1 92 ? 10.954 31.436 18.092 1.00 61.41 92 LYS A C 1
ATOM 721 O O . LYS A 1 92 ? 10.523 30.903 19.137 1.00 61.41 92 LYS A O 1
#

Mean predicted aligned error: 16.05 Å